Protein AF-A0A9D5VDT0-F1 (afdb_monomer_lite)

Sequence (90 aa):
MNENKRAIGSDLVKVDAHIVTSEEYEDIPEMTDGDFQRGVWLIGDRQVSPEEGKSAFRQTLGRGRPAGSDTKVSTIVSFDAEVISASCDY

pLDDT: mean 78.27, std 13.65, range [30.78, 96.31]

Radius of gyration: 23.58 Å; chains: 1; bounding box: 54×27×50 Å

Foldseek 3Di:
DDPPPPPPVDDVVVVDPPDDDPVNVVPDDDDDPVNVVPDFADDPNDTDDPVVSVVVVVVVVVPPDPDDPDDDDDDDDDDDPVVVVVVVVD

Structure (mmCIF, N/CA/C/O backbone):
data_AF-A0A9D5VDT0-F1
#
_entry.id   AF-A0A9D5VDT0-F1
#
loop_
_atom_site.group_PDB
_atom_site.id
_atom_site.type_symbol
_atom_site.label_atom_id
_atom_site.label_alt_id
_atom_site.label_comp_id
_atom_site.label_asym_id
_atom_site.label_entity_id
_atom_site.label_seq_id
_atom_site.pdbx_PDB_ins_code
_atom_site.Cartn_x
_atom_site.Cartn_y
_atom_site.Cartn_z
_atom_site.occupancy
_atom_site.B_iso_or_equiv
_atom_site.auth_seq_id
_atom_site.auth_comp_id
_atom_site.auth_asym_id
_atom_site.auth_atom_id
_atom_site.pdbx_PDB_model_num
ATOM 1 N N . MET A 1 1 ? 18.831 1.214 -36.234 1.00 30.78 1 MET A N 1
ATOM 2 C CA . MET A 1 1 ? 18.151 0.838 -34.978 1.00 30.78 1 MET A CA 1
ATOM 3 C C . MET A 1 1 ? 17.338 -0.418 -35.234 1.00 30.78 1 MET A C 1
ATOM 5 O O . MET A 1 1 ? 16.452 -0.374 -36.072 1.00 30.78 1 MET A O 1
ATOM 9 N N . ASN A 1 2 ? 17.690 -1.546 -34.612 1.00 35.75 2 ASN A N 1
ATOM 10 C CA . ASN A 1 2 ? 16.905 -2.777 -34.721 1.00 35.75 2 ASN A CA 1
ATOM 11 C C . ASN A 1 2 ? 16.089 -2.921 -33.440 1.00 35.75 2 ASN A C 1
ATOM 13 O O . ASN A 1 2 ? 16.615 -3.275 -32.385 1.00 35.75 2 ASN A O 1
ATOM 17 N N . GLU A 1 3 ? 14.810 -2.581 -33.536 1.00 46.72 3 GLU A N 1
ATOM 18 C CA . GLU A 1 3 ? 13.828 -2.801 -32.487 1.00 46.72 3 GLU A CA 1
ATOM 19 C C . GLU A 1 3 ? 13.690 -4.310 -32.265 1.00 46.72 3 GLU A C 1
ATOM 21 O O . GLU A 1 3 ? 12.979 -4.999 -32.994 1.00 46.72 3 GLU A O 1
ATOM 26 N N . ASN A 1 4 ? 14.359 -4.855 -31.248 1.00 54.47 4 ASN A N 1
ATOM 27 C CA . ASN A 1 4 ? 14.057 -6.202 -30.768 1.00 54.47 4 ASN A CA 1
ATOM 28 C C . ASN A 1 4 ? 12.729 -6.165 -29.992 1.00 54.47 4 ASN A C 1
ATOM 30 O O . ASN A 1 4 ? 12.687 -6.319 -28.771 1.00 54.47 4 ASN A O 1
ATOM 34 N N . LYS A 1 5 ? 11.630 -5.941 -30.724 1.00 56.69 5 LYS A N 1
ATOM 35 C CA . LYS A 1 5 ? 10.259 -6.175 -30.271 1.00 56.69 5 LYS A CA 1
ATOM 36 C C . LYS A 1 5 ? 10.128 -7.671 -30.029 1.00 56.69 5 LYS A C 1
ATOM 38 O O . LYS A 1 5 ? 9.810 -8.435 -30.937 1.00 56.69 5 LYS A O 1
ATOM 43 N N . ARG A 1 6 ? 10.417 -8.117 -28.804 1.00 61.59 6 ARG A N 1
ATOM 44 C CA . ARG A 1 6 ? 10.004 -9.456 -28.382 1.00 61.59 6 ARG A CA 1
ATOM 45 C C . ARG A 1 6 ? 8.492 -9.491 -28.538 1.00 61.59 6 ARG A C 1
ATOM 47 O O . ARG A 1 6 ? 7.793 -8.775 -27.827 1.00 61.59 6 ARG A O 1
ATOM 54 N N . ALA A 1 7 ? 8.011 -10.260 -29.509 1.00 63.97 7 ALA A N 1
ATOM 55 C CA . ALA A 1 7 ? 6.592 -10.464 -29.711 1.00 63.97 7 ALA A CA 1
ATOM 56 C C . ALA A 1 7 ? 6.051 -11.152 -28.455 1.00 63.97 7 ALA A C 1
ATOM 58 O O . ALA A 1 7 ? 6.201 -12.361 -28.278 1.00 63.97 7 ALA A O 1
ATOM 59 N N . ILE A 1 8 ? 5.480 -10.370 -27.540 1.00 66.69 8 ILE A N 1
ATOM 60 C CA . ILE A 1 8 ? 4.576 -10.909 -26.534 1.00 66.69 8 ILE A CA 1
ATOM 61 C C . ILE A 1 8 ? 3.462 -11.551 -27.357 1.00 66.69 8 ILE A C 1
ATOM 63 O O . ILE A 1 8 ? 2.764 -10.866 -28.095 1.00 66.69 8 ILE A O 1
ATOM 67 N N . GLY A 1 9 ? 3.351 -12.881 -27.305 1.00 67.69 9 GLY A N 1
ATOM 68 C CA . GLY A 1 9 ? 2.380 -13.658 -28.088 1.00 67.69 9 GLY A CA 1
ATOM 69 C C . GLY A 1 9 ? 0.919 -13.407 -27.698 1.00 67.69 9 GLY A C 1
ATOM 70 O O . GLY A 1 9 ? 0.050 -14.194 -28.054 1.00 67.69 9 GLY A O 1
ATOM 71 N N . SER A 1 10 ? 0.663 -12.339 -26.944 1.00 67.69 10 SER A N 1
ATOM 72 C CA . SER A 1 10 ? -0.646 -11.904 -26.501 1.00 67.69 10 SER A CA 1
ATOM 73 C C . SER A 1 10 ? -0.924 -10.527 -27.085 1.00 67.69 10 SER A C 1
ATOM 75 O O . SER A 1 10 ? -0.096 -9.619 -26.999 1.00 67.69 10 SER A O 1
ATOM 77 N N . ASP A 1 11 ? -2.095 -10.379 -27.688 1.00 72.00 11 ASP A N 1
ATOM 78 C CA . ASP A 1 11 ? -2.576 -9.089 -28.151 1.00 72.00 11 ASP A CA 1
ATOM 79 C C . ASP A 1 11 ? -2.980 -8.255 -26.932 1.00 72.00 11 ASP A C 1
ATOM 81 O O . ASP A 1 11 ? -4.047 -8.457 -26.355 1.00 72.00 11 ASP A O 1
ATOM 85 N N . LEU A 1 12 ? -2.098 -7.346 -26.518 1.00 66.06 12 LEU A N 1
ATOM 86 C CA . LEU A 1 12 ? -2.314 -6.487 -25.354 1.00 66.06 12 LEU A CA 1
ATOM 87 C C . LEU A 1 12 ? -3.506 -5.537 -25.530 1.00 66.06 12 LEU A C 1
ATOM 89 O O . LEU A 1 12 ? -3.994 -5.023 -24.536 1.00 66.06 12 LEU A O 1
ATOM 93 N N . VAL A 1 13 ? -3.998 -5.335 -26.758 1.00 65.19 13 VAL A N 1
ATOM 94 C CA . VAL A 1 13 ? -5.239 -4.586 -27.017 1.00 65.19 13 VAL A CA 1
ATOM 95 C C . VAL A 1 13 ? -6.472 -5.435 -26.685 1.00 65.19 13 VAL A C 1
ATOM 97 O O . VAL A 1 13 ? -7.516 -4.895 -26.337 1.00 65.19 13 VAL A O 1
ATOM 100 N N . LYS A 1 14 ? -6.364 -6.770 -26.763 1.00 66.62 14 LYS A N 1
ATOM 101 C CA . LYS A 1 14 ? -7.427 -7.714 -26.365 1.00 66.62 14 LYS A CA 1
ATOM 102 C C . LYS A 1 14 ? -7.412 -8.047 -24.876 1.00 66.62 14 LYS A C 1
ATOM 104 O O . LYS A 1 14 ? -8.397 -8.577 -24.368 1.00 66.62 14 LYS A O 1
ATOM 109 N N . VAL A 1 15 ? -6.289 -7.809 -24.198 1.00 69.44 15 VAL A N 1
ATOM 110 C CA . VAL A 1 15 ? -6.221 -7.879 -22.738 1.00 69.44 15 VAL A CA 1
ATOM 111 C C . VAL A 1 15 ? -6.884 -6.609 -22.235 1.00 69.44 15 VAL A C 1
ATOM 113 O O . VAL A 1 15 ? -6.289 -5.541 -22.275 1.00 69.44 15 VAL A O 1
ATOM 116 N N . ASP A 1 16 ? -8.149 -6.747 -21.869 1.00 59.53 16 ASP A N 1
ATOM 117 C CA . ASP A 1 16 ? -9.056 -5.664 -21.515 1.00 59.53 16 ASP A CA 1
ATOM 118 C C . ASP A 1 16 ? -8.388 -4.599 -20.624 1.00 59.53 16 ASP A C 1
ATOM 120 O O . ASP A 1 16 ? -8.056 -4.846 -19.463 1.00 59.53 16 ASP A O 1
ATOM 124 N N . ALA A 1 17 ? -8.157 -3.416 -21.192 1.00 69.19 17 ALA A N 1
ATOM 125 C CA . ALA A 1 17 ? -7.772 -2.216 -20.465 1.00 69.19 17 ALA A CA 1
ATOM 126 C C . ALA A 1 17 ? -9.021 -1.345 -20.369 1.00 69.19 17 ALA A C 1
ATOM 128 O O . ALA A 1 17 ? -9.106 -0.316 -21.038 1.00 69.19 17 ALA A O 1
ATOM 129 N N . HIS A 1 18 ? -10.017 -1.812 -19.609 1.00 78.88 18 HIS A N 1
ATOM 130 C CA . HIS A 1 18 ? -11.222 -1.040 -19.318 1.00 78.88 18 HIS A CA 1
ATOM 131 C C . HIS A 1 18 ? -10.823 0.391 -18.937 1.00 78.88 18 HIS A C 1
ATOM 133 O O . HIS A 1 18 ? -10.098 0.607 -17.960 1.00 78.88 18 HIS A O 1
ATOM 139 N N . ILE A 1 19 ? -11.222 1.359 -19.764 1.00 76.44 19 ILE A N 1
ATOM 140 C CA . ILE A 1 19 ? -10.903 2.770 -19.557 1.00 76.44 19 ILE A CA 1
ATOM 141 C C . ILE A 1 19 ? -11.967 3.309 -18.614 1.00 76.44 19 ILE A C 1
ATOM 143 O O . ILE A 1 19 ? -13.084 3.576 -19.047 1.00 76.44 19 ILE A O 1
ATOM 147 N N . VAL A 1 20 ? -11.604 3.458 -17.340 1.00 76.81 20 VAL A N 1
ATOM 148 C CA . VAL A 1 20 ? -12.497 4.017 -16.320 1.00 76.81 20 VAL A CA 1
ATOM 149 C C . VAL A 1 20 ? -12.892 5.436 -16.730 1.00 76.81 20 VAL A C 1
ATOM 151 O O . VAL A 1 20 ? -12.047 6.327 -16.860 1.00 76.81 20 VAL A O 1
ATOM 154 N N . THR A 1 21 ? -14.179 5.626 -16.982 1.00 78.00 21 THR A N 1
ATOM 155 C CA . THR A 1 21 ? -14.790 6.897 -17.371 1.00 78.00 21 THR A CA 1
ATOM 156 C C . THR A 1 21 ? -15.091 7.752 -16.140 1.00 78.00 21 THR A C 1
ATOM 158 O O . THR A 1 21 ? -15.205 7.246 -15.028 1.00 78.00 21 THR A O 1
ATOM 161 N N . SER A 1 22 ? -15.222 9.071 -16.315 1.00 75.62 22 SER A N 1
ATOM 162 C CA . SER A 1 22 ? -15.525 9.999 -15.210 1.00 75.62 22 SER A CA 1
ATOM 163 C C . SER A 1 22 ? -16.848 9.689 -14.506 1.00 75.62 22 SER A C 1
ATOM 165 O O . SER A 1 22 ? -16.958 9.892 -13.305 1.00 75.62 22 SER A O 1
ATOM 167 N N . GLU A 1 23 ? -17.823 9.171 -15.248 1.00 75.44 23 GLU A N 1
ATOM 168 C CA . GLU A 1 23 ? -19.154 8.813 -14.748 1.00 75.44 23 GLU A CA 1
ATOM 169 C C . GLU A 1 23 ? -19.085 7.635 -13.761 1.00 75.44 23 GLU A C 1
ATOM 171 O O . GLU A 1 23 ? -19.783 7.632 -12.755 1.00 75.44 23 GLU A O 1
ATOM 176 N N . GLU A 1 24 ? -18.159 6.690 -13.964 1.00 77.56 24 GLU A N 1
ATOM 177 C CA . GLU A 1 24 ? -17.926 5.566 -13.042 1.00 77.56 24 GLU A CA 1
ATOM 178 C C . GLU A 1 24 ? -17.313 5.998 -11.699 1.00 77.56 24 GLU A C 1
ATOM 180 O O . GLU A 1 24 ? -17.360 5.240 -10.730 1.00 77.56 24 GLU A O 1
ATOM 185 N N . TYR A 1 25 ? -16.748 7.209 -11.617 1.00 68.00 25 TYR A N 1
ATOM 186 C CA . TYR A 1 25 ? -16.259 7.773 -10.357 1.00 68.00 25 TYR A CA 1
ATOM 187 C C . TYR A 1 25 ? -17.365 8.446 -9.538 1.00 68.00 25 TYR A C 1
ATOM 189 O O . TYR A 1 25 ? -17.219 8.530 -8.320 1.00 68.00 25 TYR A O 1
ATOM 197 N N . GLU A 1 26 ? -18.457 8.908 -10.162 1.00 74.12 26 GLU A N 1
ATOM 198 C CA . GLU A 1 26 ? -19.551 9.592 -9.449 1.00 74.12 26 GLU A CA 1
ATOM 199 C C . GLU A 1 26 ? -20.319 8.646 -8.511 1.00 74.12 26 GLU A C 1
ATOM 201 O O . GLU A 1 26 ? -20.846 9.079 -7.486 1.00 74.12 26 GLU A O 1
ATOM 206 N N . ASP A 1 27 ? -20.319 7.347 -8.819 1.00 73.12 27 ASP A N 1
ATOM 207 C CA . ASP A 1 27 ? -20.993 6.306 -8.036 1.00 73.12 27 ASP A CA 1
ATOM 208 C C . ASP A 1 27 ? -20.155 5.772 -6.857 1.00 73.12 27 ASP A C 1
ATOM 210 O O . ASP A 1 27 ? -20.653 4.994 -6.033 1.00 73.12 27 ASP A O 1
ATOM 214 N N . ILE A 1 28 ? -18.877 6.154 -6.749 1.00 78.31 28 ILE A N 1
ATOM 215 C CA . ILE A 1 28 ? -18.004 5.683 -5.669 1.00 78.31 28 ILE A CA 1
ATOM 216 C C . ILE A 1 28 ? -18.283 6.517 -4.411 1.00 78.31 28 ILE A C 1
ATOM 218 O O . ILE A 1 28 ? -18.139 7.740 -4.442 1.00 78.31 28 ILE A O 1
ATOM 222 N N . PRO A 1 29 ? -18.652 5.896 -3.274 1.00 78.56 29 PRO A N 1
ATOM 223 C CA . PRO A 1 29 ? -18.854 6.643 -2.042 1.00 78.56 29 PRO A CA 1
ATOM 224 C C . PRO A 1 29 ? -17.545 7.293 -1.584 1.00 78.56 29 PRO A C 1
ATOM 226 O O . PRO A 1 29 ? -16.479 6.675 -1.641 1.00 78.56 29 PRO A O 1
ATOM 229 N N . GLU A 1 30 ? -17.641 8.514 -1.056 1.00 82.06 30 GLU A N 1
ATOM 230 C CA . GLU A 1 30 ? -16.503 9.199 -0.442 1.00 82.06 30 GLU A CA 1
ATOM 231 C C . GLU A 1 30 ? -15.981 8.364 0.738 1.00 82.06 30 GLU A C 1
ATOM 233 O O . GLU A 1 30 ? -16.690 8.145 1.725 1.00 82.06 30 GLU A O 1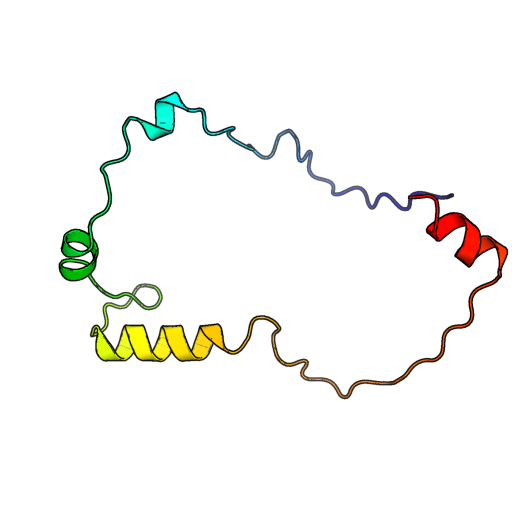
ATOM 238 N N . MET A 1 31 ? -14.742 7.879 0.641 1.00 82.12 31 MET A N 1
ATOM 239 C CA . MET A 1 31 ? -14.108 7.140 1.731 1.0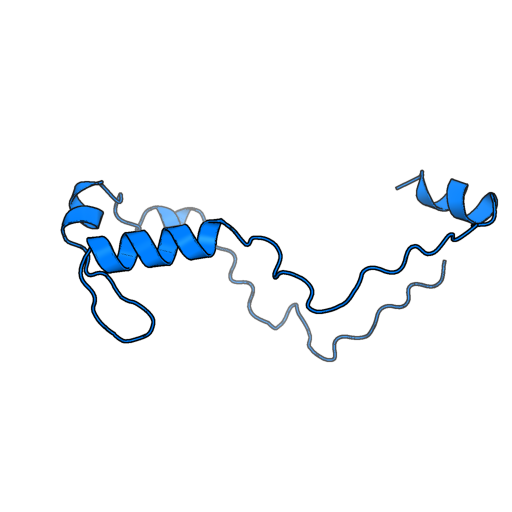0 82.12 31 MET A CA 1
ATOM 240 C C . MET A 1 31 ? -13.627 8.104 2.816 1.00 82.12 31 MET A C 1
ATOM 242 O O . MET A 1 31 ? -12.736 8.920 2.596 1.00 82.12 31 MET A O 1
ATOM 246 N N . THR A 1 32 ? -14.169 7.959 4.020 1.00 88.06 32 THR A N 1
ATOM 247 C CA . THR A 1 32 ? -13.790 8.741 5.200 1.00 88.06 32 THR A CA 1
ATOM 248 C C . THR A 1 32 ? -12.865 7.954 6.132 1.00 88.06 32 THR A C 1
ATOM 250 O O . THR A 1 32 ? -12.843 6.721 6.134 1.00 88.06 32 THR A O 1
ATOM 253 N N . ASP A 1 33 ? -12.161 8.646 7.033 1.00 87.69 33 ASP A N 1
ATOM 254 C CA . ASP A 1 33 ? -11.377 8.005 8.105 1.00 87.69 33 ASP A CA 1
ATOM 255 C C . ASP A 1 33 ? -12.223 7.060 8.975 1.00 87.69 33 ASP A C 1
ATOM 257 O O . ASP A 1 33 ? -11.728 6.055 9.496 1.00 87.69 33 ASP A O 1
ATOM 261 N N . GLY A 1 34 ? -13.516 7.363 9.120 1.00 86.88 34 GLY A N 1
ATOM 262 C CA . GLY A 1 34 ? -14.461 6.523 9.846 1.00 86.88 34 GLY A CA 1
ATOM 263 C C . GLY A 1 34 ? -14.674 5.164 9.181 1.00 86.88 34 GLY A C 1
ATOM 264 O O . GLY A 1 34 ? -14.920 4.182 9.881 1.00 86.88 34 GLY A O 1
ATOM 265 N N . ASP A 1 35 ? -14.563 5.076 7.856 1.00 87.19 35 ASP A N 1
ATOM 266 C CA . ASP A 1 35 ? -14.701 3.818 7.116 1.00 87.19 35 ASP A CA 1
ATOM 267 C C . ASP A 1 35 ? -13.496 2.908 7.363 1.00 87.19 35 ASP A C 1
ATOM 269 O O . ASP A 1 35 ? -13.659 1.726 7.673 1.00 87.19 35 ASP A O 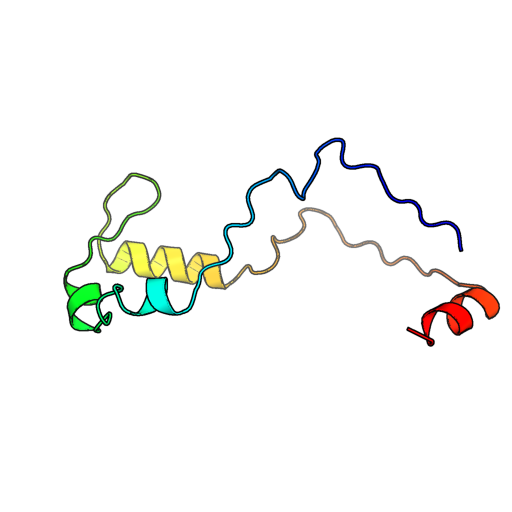1
ATOM 273 N N . PHE A 1 36 ? -12.287 3.478 7.376 1.00 85.88 36 PHE A N 1
ATOM 274 C CA . PHE A 1 36 ? -11.063 2.750 7.718 1.00 85.88 36 PHE A CA 1
ATOM 275 C C . PHE A 1 36 ? -11.044 2.262 9.172 1.00 85.88 36 PHE A C 1
ATOM 277 O O . PHE A 1 36 ? -10.493 1.198 9.454 1.00 85.88 36 PHE A O 1
ATOM 284 N N . GLN A 1 37 ? -11.664 2.997 10.103 1.00 88.31 37 GLN A N 1
ATOM 285 C CA . GLN A 1 37 ? -11.776 2.569 11.504 1.00 88.31 37 GLN A CA 1
ATOM 286 C C . GLN A 1 37 ? -12.693 1.353 11.689 1.00 88.31 37 GLN A C 1
ATOM 288 O O . GLN A 1 37 ? -12.453 0.547 12.587 1.00 88.31 37 GLN A O 1
ATOM 293 N N . ARG A 1 38 ? -13.728 1.207 10.850 1.00 90.19 38 ARG A N 1
ATOM 294 C CA . ARG A 1 38 ? -14.649 0.055 10.880 1.00 90.19 38 ARG A CA 1
ATOM 295 C C . ARG A 1 38 ? -14.135 -1.146 10.080 1.00 90.19 38 ARG A C 1
ATOM 297 O O . ARG A 1 38 ? -14.699 -2.232 10.189 1.00 90.19 38 ARG A O 1
ATOM 304 N N . GLY A 1 39 ? -13.090 -0.953 9.278 1.00 90.06 39 GLY A N 1
ATOM 305 C CA . GLY A 1 39 ? -12.495 -1.986 8.441 1.00 90.06 39 GLY A CA 1
ATOM 306 C C . GLY A 1 39 ? -11.854 -3.128 9.234 1.00 90.06 39 GLY A C 1
ATOM 307 O O . GLY A 1 39 ? -11.355 -2.960 10.349 1.00 90.06 39 GLY A O 1
ATOM 308 N N . VAL A 1 40 ? -11.835 -4.308 8.619 1.00 94.56 40 VAL A N 1
ATOM 309 C CA . VAL A 1 40 ? -11.178 -5.504 9.152 1.00 94.56 40 VAL A CA 1
ATOM 310 C C . VAL A 1 40 ? -9.794 -5.646 8.525 1.00 94.56 40 VAL A C 1
ATOM 312 O O . VAL A 1 40 ? -9.649 -5.577 7.308 1.00 94.56 40 VAL A O 1
ATOM 315 N N . TRP A 1 41 ? -8.772 -5.877 9.349 1.00 94.56 41 TRP A N 1
ATOM 316 C CA . TRP A 1 41 ? -7.419 -6.129 8.858 1.00 94.56 41 TRP A CA 1
ATOM 317 C C . TRP A 1 41 ? -7.267 -7.580 8.403 1.00 94.56 41 TRP A C 1
ATOM 319 O O . TRP A 1 41 ? -7.625 -8.503 9.135 1.00 94.56 41 TRP A O 1
ATOM 329 N N . LEU A 1 42 ? -6.692 -7.773 7.215 1.00 95.56 42 LEU A N 1
ATOM 330 C CA . LEU A 1 42 ? -6.430 -9.078 6.611 1.00 95.56 42 LEU A CA 1
ATOM 331 C C . LEU A 1 42 ? -4.966 -9.166 6.159 1.00 95.56 42 LEU A C 1
ATOM 333 O O . LEU A 1 42 ? -4.412 -8.204 5.629 1.00 95.56 42 LEU A O 1
ATOM 33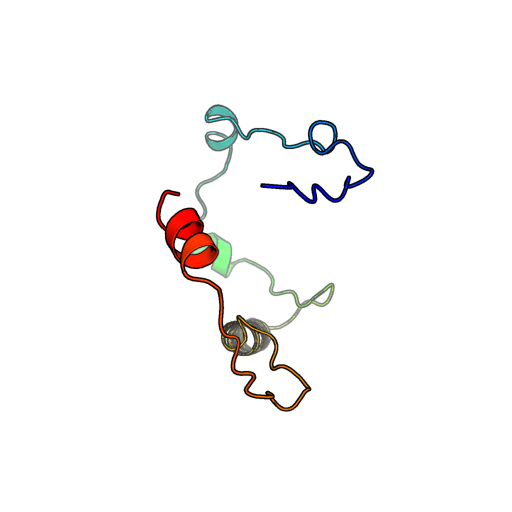7 N N . ILE A 1 43 ? -4.345 -10.330 6.355 1.00 93.44 43 ILE A N 1
ATOM 338 C CA . ILE A 1 43 ? -3.063 -10.702 5.742 1.00 93.44 43 ILE A CA 1
ATOM 339 C C . ILE A 1 43 ? -3.302 -11.999 4.968 1.00 93.44 43 ILE A C 1
ATOM 341 O O . ILE A 1 43 ? -3.478 -13.060 5.572 1.00 93.44 43 ILE A O 1
ATOM 345 N N . GLY A 1 44 ? -3.339 -11.908 3.635 1.00 91.19 44 GLY A N 1
ATOM 346 C CA . GLY A 1 44 ? -3.920 -12.967 2.804 1.00 91.19 44 GLY A CA 1
ATOM 347 C C . GLY A 1 44 ? -5.396 -13.154 3.164 1.00 91.19 44 GLY A C 1
ATOM 348 O O . GLY A 1 44 ? -6.114 -12.170 3.319 1.00 91.19 44 GLY A O 1
ATOM 349 N N . ASP A 1 45 ? -5.813 -14.395 3.401 1.00 94.56 45 ASP A N 1
ATOM 350 C CA . ASP A 1 45 ? -7.192 -14.726 3.794 1.00 94.56 45 ASP A CA 1
ATOM 351 C C . ASP A 1 45 ? -7.413 -14.739 5.321 1.00 94.56 45 ASP A C 1
ATOM 353 O O . ASP A 1 45 ? -8.480 -15.119 5.805 1.00 94.56 45 ASP A O 1
ATOM 357 N N . ARG A 1 46 ? -6.403 -14.352 6.117 1.00 95.75 46 ARG A N 1
ATOM 358 C CA . ARG A 1 46 ? -6.468 -14.391 7.586 1.00 95.75 46 ARG A CA 1
ATOM 359 C C . ARG A 1 46 ? -6.781 -13.020 8.171 1.00 95.75 46 ARG A C 1
ATOM 361 O O . ARG A 1 46 ? -6.011 -12.079 7.986 1.00 95.75 46 ARG A O 1
ATOM 368 N N . GLN A 1 47 ? -7.841 -12.946 8.975 1.00 96.31 47 GLN A N 1
ATOM 369 C CA . GLN A 1 47 ? -8.158 -11.775 9.794 1.00 96.31 47 GLN A CA 1
ATOM 370 C C . GLN A 1 47 ? -7.139 -11.594 10.924 1.00 96.31 47 GLN A C 1
ATOM 372 O O . GLN A 1 47 ? -6.813 -12.543 11.640 1.00 96.31 47 GLN A O 1
ATOM 377 N N . VAL A 1 48 ? -6.642 -10.368 11.085 1.00 96.19 48 VAL A N 1
ATOM 378 C CA . VAL A 1 48 ? -5.622 -10.000 12.076 1.00 96.19 48 VAL A CA 1
ATOM 379 C C . VAL A 1 48 ? -6.050 -8.794 12.902 1.00 96.19 48 VAL A C 1
ATOM 381 O O . VAL A 1 48 ? -7.005 -8.091 12.566 1.00 96.19 48 VAL A O 1
ATOM 384 N N . SER A 1 49 ? -5.338 -8.538 14.000 1.00 95.44 49 SER A N 1
ATOM 385 C CA . SER A 1 49 ? -5.547 -7.318 14.776 1.00 95.44 49 SER A CA 1
ATOM 386 C C . SER A 1 49 ? -4.999 -6.087 14.032 1.00 95.44 49 SER A C 1
ATOM 388 O O . SER A 1 49 ? -4.068 -6.209 13.226 1.00 95.44 49 SER A O 1
ATOM 390 N N . PRO A 1 50 ? -5.506 -4.874 14.323 1.00 93.38 50 PRO A N 1
ATOM 391 C CA . PRO A 1 50 ? -4.980 -3.650 13.721 1.00 93.38 50 PRO A CA 1
ATOM 392 C C . PRO A 1 50 ? -3.484 -3.424 13.969 1.00 93.38 50 PRO A C 1
ATOM 394 O O . PRO A 1 50 ? -2.795 -2.881 13.108 1.00 93.38 50 PRO A O 1
ATOM 397 N N . GLU A 1 51 ? -2.960 -3.819 15.132 1.00 93.94 51 GLU A N 1
ATOM 398 C CA . GLU A 1 51 ? -1.536 -3.659 15.456 1.00 93.94 51 GLU A CA 1
ATOM 399 C C . GLU A 1 51 ? -0.654 -4.583 14.614 1.00 93.94 51 GLU A C 1
ATOM 401 O O . GLU A 1 51 ? 0.351 -4.142 14.049 1.00 93.94 51 GLU A O 1
ATOM 406 N N . GLU A 1 52 ? -1.062 -5.846 14.478 1.00 93.81 52 GLU A N 1
ATOM 407 C CA . GLU A 1 52 ? -0.365 -6.840 13.665 1.00 93.81 52 GLU A CA 1
ATOM 408 C C . GLU A 1 52 ? -0.377 -6.440 12.184 1.00 93.81 52 GLU A C 1
ATOM 410 O O . GLU A 1 52 ? 0.673 -6.424 11.538 1.00 93.81 52 GLU A O 1
ATOM 415 N N . GLY A 1 53 ? -1.539 -6.020 11.671 1.00 92.75 53 GLY A N 1
ATOM 416 C CA . GLY A 1 53 ? -1.694 -5.549 10.295 1.00 92.75 53 GLY A CA 1
ATOM 417 C C . GLY A 1 53 ? -0.837 -4.317 9.984 1.00 92.75 53 GLY A C 1
ATOM 418 O O . GLY A 1 53 ? -0.099 -4.304 8.996 1.00 92.75 53 GLY A O 1
ATOM 419 N N . LYS A 1 54 ? -0.844 -3.305 10.865 1.00 91.38 54 LYS A N 1
ATOM 420 C CA . LYS A 1 54 ? 0.005 -2.108 10.717 1.00 91.38 54 LYS A CA 1
ATOM 421 C C . LYS A 1 54 ? 1.496 -2.444 10.778 1.00 91.38 54 LYS A C 1
ATOM 423 O O . LYS A 1 54 ? 2.283 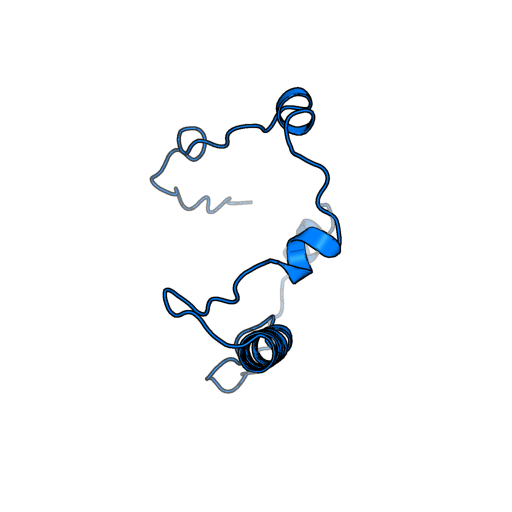-1.843 10.047 1.00 91.38 54 LYS A O 1
ATOM 428 N N . SER A 1 55 ? 1.899 -3.377 11.641 1.00 90.69 55 SER A N 1
ATOM 429 C CA . SER A 1 55 ? 3.292 -3.826 11.745 1.00 90.69 55 SER A CA 1
ATOM 430 C C . SER A 1 55 ? 3.751 -4.528 10.466 1.00 90.69 55 SER A C 1
ATOM 432 O O . SER A 1 55 ? 4.778 -4.152 9.900 1.00 90.69 55 SER A O 1
ATOM 434 N N . ALA A 1 56 ? 2.959 -5.478 9.962 1.00 88.31 56 ALA A N 1
ATOM 435 C CA . ALA A 1 56 ? 3.247 -6.181 8.715 1.00 88.31 56 ALA A CA 1
ATOM 436 C C . ALA A 1 56 ? 3.350 -5.211 7.526 1.00 88.31 56 ALA A C 1
ATOM 438 O O . ALA A 1 56 ? 4.320 -5.263 6.771 1.00 88.31 56 ALA A O 1
ATOM 439 N N . PHE A 1 57 ? 2.421 -4.256 7.414 1.00 85.88 57 PHE A N 1
ATOM 440 C CA . PHE A 1 57 ? 2.449 -3.237 6.362 1.00 85.88 57 PHE A CA 1
ATOM 441 C C . PHE A 1 57 ? 3.699 -2.343 6.432 1.00 85.88 57 PHE A C 1
ATOM 443 O O . PHE A 1 57 ? 4.337 -2.052 5.420 1.00 85.88 57 PHE A O 1
ATOM 450 N N . ARG A 1 58 ? 4.127 -1.936 7.634 1.00 84.69 58 ARG A N 1
ATOM 451 C CA . ARG A 1 58 ? 5.377 -1.170 7.794 1.00 84.69 58 ARG A CA 1
ATOM 452 C C . ARG A 1 58 ? 6.610 -1.968 7.380 1.00 84.69 58 ARG A C 1
ATOM 454 O O . ARG A 1 58 ? 7.525 -1.397 6.793 1.00 84.69 58 ARG A O 1
ATOM 461 N N . GLN A 1 59 ? 6.634 -3.272 7.651 1.00 81.44 59 GLN A N 1
ATOM 462 C CA . GLN A 1 59 ? 7.735 -4.142 7.228 1.00 81.44 59 GLN A CA 1
ATOM 463 C C . GLN A 1 59 ? 7.822 -4.256 5.698 1.00 81.44 59 GLN A C 1
ATOM 465 O O . GLN A 1 59 ? 8.925 -4.359 5.160 1.00 81.44 59 GLN A O 1
ATOM 470 N N . THR A 1 60 ? 6.692 -4.180 4.983 1.00 74.00 60 THR A N 1
ATOM 471 C CA . THR A 1 60 ? 6.676 -4.210 3.511 1.00 74.00 60 THR A CA 1
ATOM 472 C C . THR A 1 60 ? 7.072 -2.876 2.879 1.00 74.00 60 THR A C 1
ATOM 474 O O . THR A 1 60 ? 7.767 -2.873 1.863 1.00 74.00 60 THR A O 1
ATOM 477 N N . LEU A 1 61 ? 6.713 -1.741 3.495 1.00 71.06 61 LEU A N 1
ATOM 478 C CA . LEU A 1 61 ? 7.058 -0.402 2.988 1.00 71.06 61 LEU A CA 1
ATOM 479 C C . LEU A 1 61 ? 8.576 -0.169 2.856 1.00 71.06 61 LEU A C 1
ATOM 481 O O . LEU A 1 61 ? 9.009 0.638 2.039 1.00 71.06 61 LEU A O 1
ATOM 485 N N . GLY A 1 62 ? 9.399 -0.896 3.618 1.00 63.25 62 GLY A N 1
ATOM 486 C CA . GLY A 1 62 ? 10.859 -0.778 3.569 1.00 63.25 62 GLY A CA 1
ATOM 487 C C . GLY A 1 62 ? 11.539 -1.428 2.356 1.00 63.25 62 GLY A C 1
ATOM 488 O O . GLY A 1 62 ? 12.752 -1.288 2.207 1.00 63.25 62 GLY A O 1
ATOM 489 N N . ARG A 1 63 ? 10.822 -2.167 1.494 1.00 58.59 63 ARG A N 1
ATOM 490 C CA . ARG A 1 63 ? 11.445 -2.958 0.413 1.00 58.59 63 ARG A CA 1
ATOM 491 C C . ARG A 1 63 ? 10.773 -2.724 -0.937 1.00 58.59 63 ARG A C 1
ATOM 493 O O . ARG A 1 63 ? 10.259 -3.651 -1.548 1.00 58.59 63 ARG A O 1
ATOM 500 N N . GLY A 1 64 ? 10.848 -1.488 -1.438 1.00 68.06 64 GLY A N 1
ATOM 501 C CA . GLY A 1 64 ? 10.446 -1.167 -2.817 1.00 68.06 64 GLY A CA 1
ATOM 502 C C . GLY A 1 64 ? 11.254 -1.933 -3.876 1.00 68.06 64 GLY A C 1
ATOM 503 O O . GLY A 1 64 ? 10.735 -2.280 -4.932 1.00 68.06 64 GLY A O 1
ATOM 504 N N . ARG A 1 65 ? 12.509 -2.287 -3.568 1.00 64.44 65 ARG A N 1
ATOM 505 C CA . ARG A 1 65 ? 13.280 -3.283 -4.317 1.00 64.44 65 ARG A CA 1
ATOM 506 C C . ARG A 1 65 ? 13.483 -4.503 -3.420 1.00 64.44 65 ARG A C 1
ATOM 508 O O . ARG A 1 65 ? 14.002 -4.329 -2.312 1.00 64.44 65 ARG A O 1
ATOM 515 N N . PRO A 1 66 ? 13.143 -5.729 -3.857 1.00 69.00 66 PRO A N 1
ATOM 516 C CA . PRO A 1 66 ? 13.597 -6.915 -3.146 1.00 69.00 66 PRO A CA 1
ATOM 517 C C . PRO A 1 66 ? 15.121 -6.838 -3.018 1.00 69.00 66 PRO A C 1
ATOM 519 O O . PRO A 1 66 ? 15.817 -6.443 -3.961 1.00 69.00 66 PRO A O 1
ATOM 522 N N . ALA A 1 67 ? 15.643 -7.161 -1.832 1.00 67.88 67 ALA A N 1
ATOM 523 C CA . ALA A 1 67 ? 17.091 -7.222 -1.680 1.00 67.88 67 ALA A CA 1
ATOM 524 C C . ALA A 1 67 ? 17.583 -8.308 -2.637 1.00 67.88 67 ALA A C 1
ATOM 526 O O . ALA A 1 67 ? 17.119 -9.444 -2.553 1.00 67.88 67 ALA A O 1
ATOM 527 N N . GLY A 1 68 ? 18.452 -7.940 -3.578 1.00 69.00 68 GLY A N 1
ATOM 528 C CA . GLY A 1 68 ? 19.075 -8.932 -4.445 1.00 69.00 68 GLY A CA 1
ATOM 529 C C . GLY A 1 68 ? 19.816 -9.935 -3.569 1.00 69.00 68 GLY A C 1
ATOM 530 O O . GLY A 1 68 ? 20.543 -9.520 -2.669 1.00 69.00 68 GLY A O 1
ATOM 531 N N . SER A 1 69 ? 19.599 -11.225 -3.809 1.00 67.44 69 SER A N 1
ATOM 532 C CA . SER A 1 69 ? 20.317 -12.302 -3.118 1.00 67.44 69 SER A CA 1
ATOM 533 C C . SER A 1 69 ? 21.800 -12.328 -3.476 1.00 67.44 69 SER A C 1
ATOM 535 O O . SER A 1 69 ? 22.609 -12.841 -2.710 1.00 67.44 69 SER A O 1
ATOM 537 N N . ASP A 1 70 ? 22.142 -11.759 -4.631 1.00 78.94 70 ASP A N 1
ATOM 538 C CA . ASP A 1 70 ? 23.452 -11.923 -5.238 1.00 78.94 70 ASP A CA 1
ATOM 539 C C . ASP A 1 70 ? 24.363 -10.724 -4.989 1.00 78.94 70 ASP A C 1
ATOM 541 O O . ASP A 1 70 ? 23.947 -9.555 -5.011 1.00 78.94 70 ASP A O 1
ATOM 545 N N . THR A 1 71 ? 25.648 -11.030 -4.816 1.00 83.00 71 THR A N 1
ATOM 546 C CA . THR A 1 71 ? 26.720 -10.040 -4.755 1.00 83.00 71 THR A CA 1
ATOM 547 C C . THR A 1 71 ? 26.736 -9.214 -6.038 1.00 83.00 71 THR A C 1
ATOM 549 O O . THR A 1 71 ? 26.793 -9.743 -7.147 1.00 83.00 71 THR A O 1
ATOM 552 N N . LYS A 1 72 ? 26.691 -7.887 -5.894 1.00 82.19 72 LYS A N 1
ATOM 553 C CA . LYS A 1 72 ? 26.783 -6.973 -7.034 1.00 82.19 72 LYS A CA 1
ATOM 554 C C . LYS A 1 72 ? 28.178 -7.058 -7.649 1.00 82.19 72 LYS A C 1
ATOM 556 O O . LYS A 1 72 ? 29.168 -6.868 -6.950 1.00 82.19 72 LYS A O 1
ATOM 561 N N . VAL A 1 73 ? 28.240 -7.290 -8.958 1.00 87.56 73 VAL A N 1
ATOM 562 C CA . VAL A 1 73 ? 29.483 -7.242 -9.736 1.00 87.56 73 VAL A CA 1
ATOM 563 C C . VAL A 1 73 ? 29.524 -5.921 -10.495 1.00 87.56 73 VAL A C 1
ATOM 565 O O . VAL A 1 73 ? 28.634 -5.631 -11.295 1.00 87.56 73 VAL A O 1
ATOM 568 N N . SER A 1 74 ? 30.546 -5.108 -10.230 1.00 84.88 74 SER A N 1
ATOM 569 C CA . SER A 1 74 ? 30.794 -3.894 -11.008 1.00 84.88 74 SER A CA 1
ATOM 570 C C . SER A 1 74 ? 31.314 -4.285 -12.388 1.00 84.88 74 SER A C 1
ATOM 572 O O . SER A 1 74 ? 32.297 -5.015 -12.491 1.00 84.88 74 SER A O 1
ATOM 574 N N . THR A 1 75 ? 30.646 -3.818 -13.441 1.00 88.56 75 THR A N 1
ATOM 575 C CA . THR A 1 75 ? 31.054 -4.054 -14.830 1.00 88.56 75 THR A CA 1
ATOM 576 C C . THR A 1 75 ? 31.222 -2.709 -15.516 1.00 88.56 75 THR A C 1
ATOM 578 O O . THR A 1 75 ? 30.279 -1.921 -15.569 1.00 88.56 75 THR A O 1
ATOM 581 N N . ILE A 1 76 ? 32.420 -2.447 -16.035 1.00 91.38 76 ILE A N 1
ATOM 582 C CA . ILE A 1 76 ? 32.682 -1.273 -16.866 1.00 91.38 76 ILE A CA 1
ATOM 583 C C . ILE A 1 76 ? 32.294 -1.642 -18.296 1.00 91.38 76 ILE A C 1
ATOM 585 O O . ILE A 1 76 ? 32.844 -2.584 -18.861 1.00 91.38 76 ILE A O 1
ATOM 589 N N . VAL A 1 77 ? 31.344 -0.905 -18.867 1.00 88.88 77 VAL A N 1
ATOM 590 C CA . VAL A 1 77 ? 30.954 -1.036 -20.273 1.00 88.88 77 VAL A CA 1
ATOM 591 C C . VAL A 1 77 ? 31.319 0.259 -20.980 1.00 88.88 77 VAL A C 1
ATOM 593 O O . VAL A 1 77 ? 30.890 1.335 -20.568 1.00 88.88 77 VAL A O 1
ATOM 596 N N . SER A 1 78 ? 32.123 0.152 -22.033 1.00 90.19 78 SER A N 1
ATOM 597 C CA . SER A 1 78 ? 32.435 1.264 -22.926 1.00 90.19 78 SER A CA 1
ATOM 598 C C . SER A 1 78 ? 31.564 1.147 -24.170 1.00 90.19 78 SER A C 1
ATOM 600 O O . SER A 1 78 ? 31.529 0.092 -24.802 1.00 90.19 78 SER A O 1
ATOM 602 N N . PHE A 1 79 ? 30.858 2.222 -24.505 1.00 88.75 79 PHE A N 1
ATOM 603 C CA . PHE A 1 79 ? 30.073 2.328 -25.730 1.00 88.75 79 PHE A CA 1
ATOM 604 C C . PHE A 1 79 ? 30.811 3.200 -26.741 1.00 88.75 79 PHE A C 1
ATOM 606 O O . PHE A 1 79 ? 31.571 4.091 -26.356 1.00 88.75 79 PHE A O 1
ATOM 613 N N . ASP A 1 80 ? 30.575 2.938 -28.023 1.00 91.44 80 ASP A N 1
ATOM 614 C CA . ASP A 1 80 ? 31.055 3.805 -29.094 1.00 91.44 80 ASP A CA 1
ATOM 615 C C . ASP A 1 80 ? 30.334 5.165 -29.055 1.00 91.44 80 ASP A C 1
ATOM 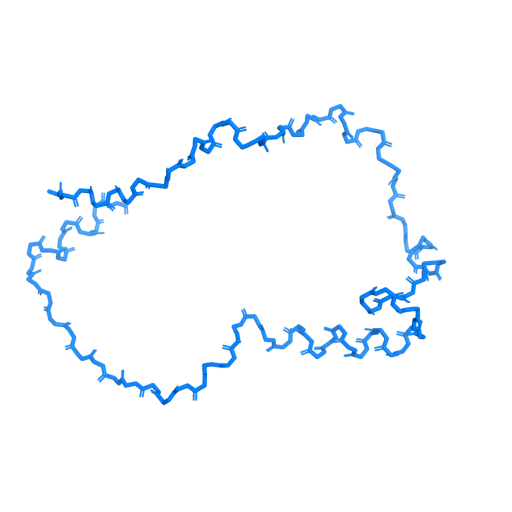617 O O . ASP A 1 80 ? 29.177 5.256 -28.627 1.00 91.44 80 ASP A O 1
ATOM 621 N N . ALA A 1 81 ? 31.011 6.221 -29.504 1.00 88.44 81 ALA A N 1
ATOM 622 C CA . ALA A 1 81 ? 30.471 7.575 -29.524 1.00 88.44 81 ALA A CA 1
ATOM 623 C C . ALA A 1 81 ? 29.165 7.675 -30.331 1.00 88.44 81 ALA A C 1
ATOM 625 O O . ALA A 1 81 ? 28.262 8.399 -29.914 1.00 88.44 81 ALA A O 1
ATOM 626 N N . GLU A 1 82 ? 29.031 6.911 -31.421 1.00 88.44 82 GLU A N 1
ATOM 627 C CA . GLU A 1 82 ? 27.806 6.882 -32.237 1.00 88.44 82 GLU A CA 1
ATOM 628 C C . GLU A 1 82 ? 26.601 6.293 -31.484 1.00 88.44 82 GLU A C 1
ATOM 630 O O . GLU A 1 82 ? 25.455 6.676 -31.715 1.00 88.44 82 GLU A O 1
ATOM 635 N N . VAL A 1 83 ? 26.847 5.366 -30.554 1.00 84.75 83 VAL A N 1
ATOM 636 C CA . VAL A 1 83 ? 25.795 4.754 -29.727 1.00 84.75 83 VAL A CA 1
ATOM 637 C C . VAL A 1 83 ? 25.352 5.713 -28.624 1.00 84.75 83 VAL A C 1
ATOM 639 O O . VAL A 1 83 ? 24.167 5.774 -28.301 1.00 84.75 83 VAL A O 1
ATOM 642 N N . ILE A 1 84 ? 26.292 6.478 -28.061 1.00 83.81 84 ILE A N 1
ATOM 643 C CA . ILE A 1 84 ? 26.001 7.482 -27.032 1.00 83.81 84 ILE A CA 1
ATOM 644 C C . ILE A 1 84 ? 25.187 8.631 -27.633 1.00 83.81 84 ILE A C 1
ATOM 646 O O . ILE A 1 84 ? 24.161 9.004 -27.063 1.00 83.81 84 ILE A O 1
ATOM 650 N N . SER A 1 85 ? 25.597 9.159 -28.790 1.00 81.12 85 SER A N 1
ATOM 651 C CA . SER A 1 85 ? 24.886 10.262 -29.447 1.00 81.12 85 SER A CA 1
ATOM 652 C C . SER A 1 85 ? 23.449 9.882 -29.805 1.00 81.12 85 SER A C 1
ATOM 654 O O . SER A 1 85 ? 22.528 10.595 -29.421 1.00 81.12 85 SER A O 1
ATOM 656 N N . ALA A 1 86 ? 23.238 8.707 -30.407 1.00 82.75 86 ALA A N 1
ATOM 657 C CA . ALA A 1 86 ? 21.908 8.220 -30.775 1.00 82.75 86 ALA A CA 1
ATOM 658 C C . ALA A 1 86 ? 20.952 8.016 -29.579 1.00 82.75 86 ALA A C 1
ATOM 660 O O . ALA A 1 86 ? 19.748 7.878 -29.785 1.00 82.75 86 ALA A O 1
ATOM 661 N N . SER A 1 87 ? 21.466 7.964 -28.343 1.00 75.25 87 SER A N 1
ATOM 662 C CA . SER A 1 87 ? 20.657 7.805 -27.124 1.00 75.25 87 SER A CA 1
ATOM 663 C C . SER A 1 87 ? 20.214 9.126 -26.486 1.00 75.25 87 SER A C 1
ATOM 665 O O . SER A 1 87 ? 19.325 9.111 -25.641 1.00 75.25 87 SER A O 1
ATOM 667 N N . CYS A 1 88 ? 20.820 10.252 -26.878 1.00 71.69 88 CYS A N 1
ATOM 668 C CA . CYS A 1 88 ? 20.527 11.575 -26.317 1.00 71.69 88 CYS A CA 1
ATOM 669 C C . CYS A 1 88 ? 19.406 12.327 -27.055 1.00 71.69 88 CYS A C 1
ATOM 671 O O . CYS A 1 88 ? 18.940 13.344 -26.549 1.00 71.69 88 CYS A O 1
ATOM 673 N N . ASP A 1 89 ? 18.981 11.838 -28.222 1.00 65.75 89 ASP A N 1
ATOM 674 C CA . ASP A 1 89 ? 17.980 12.481 -29.086 1.00 65.75 89 ASP A CA 1
ATOM 675 C C . ASP A 1 89 ? 16.529 12.011 -28.816 1.00 65.75 89 ASP A C 1
ATOM 677 O O . ASP A 1 89 ? 15.643 12.257 -29.637 1.00 65.75 89 ASP A O 1
ATOM 681 N N . TYR A 1 90 ? 16.276 11.325 -27.692 1.00 50.53 90 TYR A N 1
ATOM 682 C CA . TYR A 1 90 ? 14.963 10.785 -27.296 1.00 50.53 90 TYR A CA 1
ATOM 683 C C . TYR A 1 90 ? 14.450 11.385 -25.982 1.00 50.53 90 TYR A C 1
ATOM 685 O O . TYR A 1 90 ? 15.283 11.632 -25.080 1.00 50.53 90 TYR A O 1
#

Secondary structure (DSSP, 8-state):
--------SS-TTTS------HHHHHTSPPPPHHHHHHPPEEETTEEE-HHHHHHHHHHHHT-SSPPPSSPPPP---PPPHHHHHHHH--